Protein AF-A0A518DV84-F1 (afdb_monomer)

Mean predicted aligned error: 11.25 Å

Solvent-accessible surface area (backbone atoms only — not comparable to full-atom values): 5082 Å² total; per-residue (Å²): 112,71,70,59,56,53,50,52,53,59,59,62,61,68,72,75,62,82,80,70,47,76,74,73,91,57,48,49,56,79,70,78,57,77,84,53,72,82,47,56,79,93,72,46,58,40,46,58,90,40,60,69,67,51,26,54,47,29,35,72,34,67,73,42,58,70,83,51,75,65,55,53,51,53,37,55,63,45,74,83,107

Foldseek 3Di:
DVVVVVVVVVVVVVPPDDPQADQDPADADCDDDPVQPPDDLSNHHRHQPPLPSQQVSCCVRPVGSDDDPVSVVSNVVNVVD

Structure (mmCIF, N/CA/C/O backbone):
data_AF-A0A518DV84-F1
#
_entry.id   AF-A0A518DV84-F1
#
loop_
_atom_site.group_PDB
_atom_site.id
_atom_site.type_symbol
_atom_site.label_atom_id
_atom_site.label_alt_id
_atom_site.label_comp_id
_atom_site.label_asym_id
_atom_site.label_entity_id
_atom_site.label_seq_id
_atom_site.pdbx_PDB_ins_code
_atom_site.Cartn_x
_atom_site.Cartn_y
_atom_site.Cartn_z
_atom_site.occupancy
_atom_site.B_iso_or_equiv
_atom_site.auth_seq_id
_atom_site.auth_comp_id
_atom_site.auth_asym_id
_atom_site.auth_atom_id
_atom_site.pdbx_PDB_model_num
ATOM 1 N N . MET A 1 1 ? -24.716 -19.323 42.827 1.00 57.44 1 MET A N 1
ATOM 2 C CA . MET A 1 1 ? -24.103 -20.002 41.659 1.00 57.44 1 MET A CA 1
ATOM 3 C C . MET A 1 1 ? -24.249 -19.222 40.349 1.00 57.44 1 MET A C 1
ATOM 5 O O . MET A 1 1 ? -23.229 -19.001 39.715 1.00 57.44 1 MET A O 1
ATOM 9 N N . MET A 1 2 ? -25.430 -18.706 39.969 1.00 56.50 2 MET A N 1
ATOM 10 C CA . MET A 1 2 ? -25.614 -17.931 38.713 1.00 56.50 2 MET A CA 1
ATOM 11 C C . MET A 1 2 ? -24.693 -16.705 38.555 1.00 56.50 2 MET A C 1
ATOM 13 O O . MET A 1 2 ? -24.230 -16.423 37.455 1.00 56.50 2 MET A O 1
ATOM 17 N N . LYS A 1 3 ? -24.366 -16.008 39.653 1.00 57.06 3 LYS A N 1
ATOM 18 C CA . LYS A 1 3 ? -23.471 -14.836 39.630 1.00 57.06 3 LYS A CA 1
ATOM 19 C C . LYS A 1 3 ? -22.019 -15.178 39.250 1.00 57.06 3 LYS A C 1
ATOM 21 O O . LYS A 1 3 ? -21.356 -14.359 38.628 1.00 57.06 3 LYS A O 1
ATOM 26 N N . LEU A 1 4 ? -21.546 -16.387 39.577 1.00 57.75 4 LEU A N 1
ATOM 27 C CA . LEU A 1 4 ? -20.191 -16.840 39.231 1.00 57.75 4 LEU A CA 1
ATOM 28 C C . LEU A 1 4 ? -20.079 -17.189 37.739 1.00 57.75 4 LEU A C 1
ATOM 30 O O . LEU A 1 4 ? -19.081 -16.873 37.103 1.00 57.75 4 LEU A O 1
ATOM 34 N N . ILE A 1 5 ? -21.131 -17.795 37.181 1.00 64.50 5 ILE A N 1
ATOM 35 C CA . ILE A 1 5 ? -21.209 -18.162 35.760 1.00 64.50 5 ILE A CA 1
ATOM 36 C C . ILE A 1 5 ? -21.269 -16.898 34.892 1.00 64.50 5 ILE A C 1
ATOM 38 O O . ILE A 1 5 ? -20.560 -16.798 33.895 1.00 64.50 5 ILE A O 1
ATOM 42 N N . ALA A 1 6 ? -22.055 -15.901 35.313 1.00 61.81 6 ALA A N 1
ATOM 43 C CA . ALA A 1 6 ? -22.134 -14.612 34.632 1.00 61.81 6 ALA A CA 1
ATOM 44 C C . ALA A 1 6 ? -20.788 -13.861 34.638 1.00 61.81 6 ALA A C 1
ATOM 46 O O . ALA A 1 6 ? -20.406 -13.287 33.622 1.00 61.81 6 ALA A O 1
ATOM 47 N N . ALA A 1 7 ? -20.041 -13.908 35.748 1.00 61.03 7 ALA A N 1
ATOM 48 C CA . ALA A 1 7 ? -18.712 -13.303 35.836 1.00 61.03 7 ALA A CA 1
ATOM 49 C C . ALA A 1 7 ? -17.682 -14.010 34.934 1.00 61.03 7 ALA A C 1
ATOM 51 O O . ALA A 1 7 ? -16.898 -13.341 34.265 1.00 61.03 7 ALA A O 1
ATOM 52 N N . LEU A 1 8 ? -17.717 -15.347 34.851 1.00 60.56 8 LEU A N 1
ATOM 53 C CA . LEU A 1 8 ? -16.832 -16.110 33.962 1.00 60.56 8 LEU A CA 1
ATOM 54 C C . LEU A 1 8 ? -17.114 -15.829 32.476 1.00 60.56 8 LEU A C 1
ATOM 56 O O . LEU A 1 8 ? -16.181 -15.703 31.685 1.00 60.56 8 LEU A O 1
ATOM 60 N N . ALA A 1 9 ? -18.390 -15.685 32.103 1.00 60.84 9 ALA A N 1
ATOM 61 C CA . ALA A 1 9 ? -18.795 -15.354 30.737 1.00 60.84 9 ALA A CA 1
ATOM 62 C C . ALA A 1 9 ? -18.375 -13.928 30.329 1.00 60.84 9 ALA A C 1
ATOM 64 O O . ALA A 1 9 ? -17.956 -13.710 29.192 1.00 60.84 9 ALA A O 1
ATOM 65 N N . LEU A 1 10 ? -18.427 -12.971 31.262 1.00 58.81 10 LEU A N 1
ATOM 66 C CA . LEU A 1 10 ? -18.025 -11.584 31.015 1.00 58.81 10 LEU A CA 1
ATOM 67 C C . LEU A 1 10 ? -16.500 -11.434 30.853 1.00 58.81 10 LEU A C 1
ATOM 69 O O . LEU A 1 10 ? -16.046 -10.629 30.045 1.00 58.81 10 LEU A O 1
ATOM 73 N N . VAL A 1 11 ? -15.708 -12.232 31.581 1.00 59.47 11 VAL A N 1
ATOM 74 C CA . VAL A 1 11 ? -14.236 -12.233 31.474 1.00 59.47 11 VAL A CA 1
ATOM 75 C C . VAL A 1 11 ? -13.759 -13.003 30.236 1.00 59.47 11 VAL A C 1
ATOM 77 O O . VAL A 1 11 ? -12.838 -12.552 29.561 1.00 59.47 11 VAL A O 1
ATOM 80 N N . GLY A 1 12 ? -14.411 -14.117 29.877 1.00 58.09 12 GLY A N 1
ATOM 81 C CA . GLY A 1 12 ? -14.060 -14.898 28.683 1.00 58.09 12 GLY A CA 1
ATOM 82 C C . GLY A 1 12 ? -14.318 -14.166 27.359 1.00 58.09 12 GLY A C 1
ATOM 83 O O . GLY A 1 12 ? -13.577 -14.354 26.396 1.00 58.09 12 GLY A O 1
ATOM 84 N N . GLY A 1 13 ? -15.327 -13.287 27.314 1.00 56.84 13 GLY A N 1
ATOM 85 C CA . GLY A 1 13 ? -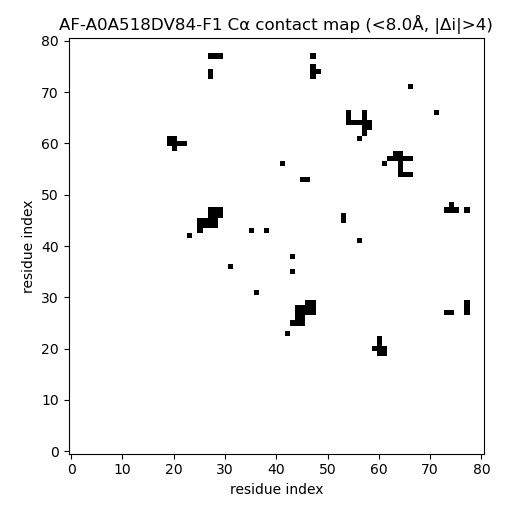15.661 -12.503 26.120 1.00 56.84 13 GLY A CA 1
ATOM 86 C C . GLY A 1 13 ? -14.663 -11.388 25.782 1.00 56.84 13 GLY A C 1
ATOM 87 O O . GLY A 1 13 ? -14.581 -10.975 24.627 1.00 56.84 13 GLY A O 1
ATOM 88 N N . LEU A 1 14 ? -13.869 -10.920 26.752 1.00 56.16 14 LEU A N 1
ATOM 89 C CA . LEU A 1 14 ? -12.950 -9.788 26.566 1.00 56.16 14 LEU A CA 1
ATOM 90 C C . LEU A 1 14 ? -11.644 -10.152 25.837 1.00 56.16 14 LEU A C 1
ATOM 92 O O . LEU A 1 14 ? -10.935 -9.261 25.376 1.00 56.16 14 LEU A O 1
ATOM 96 N N . CYS A 1 15 ? -11.319 -11.442 25.704 1.00 54.28 15 CYS A N 1
ATOM 97 C CA . CYS A 1 15 ? -10.074 -11.893 25.071 1.00 54.28 15 CYS A CA 1
ATOM 98 C C . CYS A 1 15 ? -10.175 -12.096 23.549 1.00 54.28 15 CYS A C 1
ATOM 100 O O . CYS A 1 15 ? -9.158 -12.367 22.911 1.00 54.28 15 CYS A O 1
ATOM 102 N N . CYS A 1 16 ? -11.353 -11.926 22.937 1.00 50.38 16 CYS A N 1
ATOM 103 C CA . CYS A 1 16 ? -11.507 -11.930 21.476 1.00 50.38 16 CYS A CA 1
ATOM 104 C C . CYS A 1 16 ? -11.108 -10.574 20.871 1.00 50.38 16 CYS A C 1
ATOM 106 O O . CYS A 1 16 ? -11.899 -9.895 20.219 1.00 50.38 16 CYS A O 1
ATOM 108 N N . GLY A 1 17 ? -9.862 -10.162 21.102 1.00 56.25 17 GLY A N 1
ATOM 109 C CA . GLY A 1 17 ? -9.250 -9.086 20.334 1.00 56.25 17 GLY A CA 1
ATOM 110 C C . GLY A 1 17 ? -9.018 -9.553 18.899 1.00 56.25 17 GLY A C 1
ATOM 111 O O . GLY A 1 17 ? -8.530 -10.659 18.668 1.00 56.25 17 GLY A O 1
ATOM 112 N N . SER A 1 18 ? -9.356 -8.714 17.921 1.00 58.09 18 SER A N 1
ATOM 113 C CA . SER A 1 18 ? -8.976 -8.926 16.526 1.00 58.09 18 SER A CA 1
ATOM 114 C C . SER A 1 18 ? -7.455 -9.059 16.440 1.00 58.09 18 SER A C 1
ATOM 116 O O . SER A 1 18 ? -6.736 -8.081 16.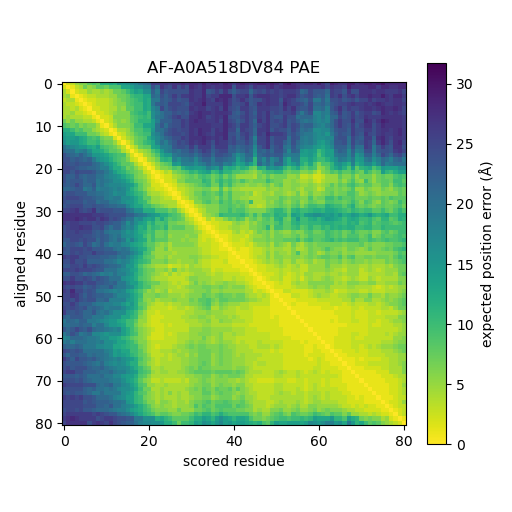656 1.00 58.09 18 SER A O 1
ATOM 118 N N . VAL A 1 19 ? -6.962 -10.262 16.143 1.00 58.72 19 VAL A N 1
ATOM 119 C CA . VAL A 1 19 ? -5.539 -10.494 15.889 1.00 58.72 19 VAL A CA 1
ATOM 120 C C . VAL A 1 19 ? -5.205 -9.755 14.595 1.00 58.72 19 VAL A C 1
ATOM 122 O O . VAL A 1 19 ? -5.505 -10.231 13.503 1.00 58.72 19 VAL A O 1
ATOM 125 N N . ALA A 1 20 ? -4.659 -8.543 14.706 1.00 59.44 20 ALA A N 1
ATOM 126 C CA . ALA A 1 20 ? -4.133 -7.825 13.558 1.00 59.44 20 ALA A CA 1
ATOM 127 C C . ALA A 1 20 ? -2.916 -8.610 13.069 1.00 59.44 20 ALA A C 1
ATOM 129 O O . ALA A 1 20 ? -1.838 -8.540 13.660 1.00 59.44 20 ALA A O 1
ATOM 130 N N . HIS A 1 21 ? -3.106 -9.425 12.036 1.00 68.69 21 HIS A N 1
ATOM 131 C CA . HIS A 1 21 ? -2.005 -10.158 11.442 1.00 68.69 21 HIS A CA 1
ATOM 132 C C . HIS A 1 21 ? -1.079 -9.116 10.806 1.00 68.69 21 HIS A C 1
ATOM 134 O O . HIS A 1 21 ? -1.485 -8.388 9.899 1.00 68.69 21 HIS A O 1
ATOM 140 N N . ALA A 1 22 ? 0.142 -8.985 11.326 1.00 75.38 22 ALA A N 1
AT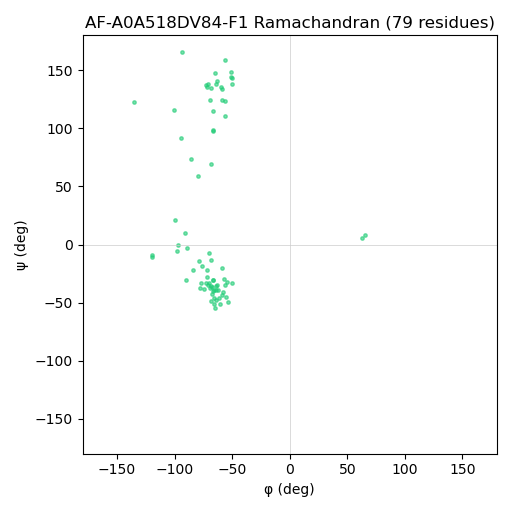OM 141 C CA . ALA A 1 22 ? 1.124 -8.086 10.741 1.00 75.38 22 ALA A CA 1
ATOM 142 C C . ALA A 1 22 ? 1.356 -8.503 9.286 1.00 75.38 22 ALA A C 1
ATOM 144 O O . ALA A 1 22 ? 1.486 -9.692 8.983 1.00 75.38 22 ALA A O 1
ATOM 145 N N . GLU A 1 23 ? 1.366 -7.531 8.376 1.00 78.94 23 GLU A N 1
ATOM 146 C CA . GLU A 1 23 ? 1.702 -7.829 6.991 1.00 78.94 23 GLU A CA 1
ATOM 147 C C . GLU A 1 23 ? 3.119 -8.408 6.932 1.00 78.94 23 GLU A C 1
ATOM 149 O O . GLU A 1 23 ? 4.026 -7.846 7.553 1.00 78.94 23 GLU A O 1
ATOM 154 N N . PRO A 1 24 ? 3.343 -9.484 6.156 1.00 73.75 24 PRO A N 1
ATOM 155 C CA . PRO A 1 24 ? 4.685 -9.862 5.749 1.00 73.75 24 PRO A CA 1
ATOM 156 C C . PRO A 1 24 ? 5.381 -8.637 5.153 1.00 73.75 24 PRO A C 1
ATOM 158 O O . PRO A 1 24 ? 4.723 -7.791 4.543 1.00 73.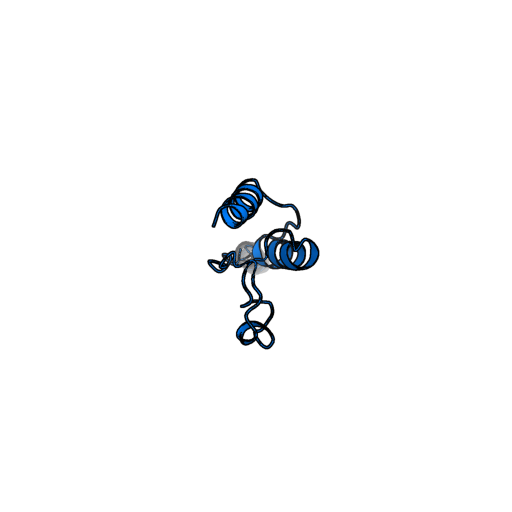75 24 PRO A O 1
ATOM 161 N N . ASN A 1 25 ? 6.700 -8.519 5.292 1.00 75.31 25 ASN A N 1
ATOM 162 C CA . ASN A 1 25 ? 7.476 -7.456 4.649 1.00 75.31 25 ASN A CA 1
ATOM 163 C C . ASN A 1 25 ? 7.495 -7.652 3.124 1.00 75.31 25 ASN A C 1
ATOM 165 O O . ASN A 1 25 ? 8.506 -8.017 2.538 1.00 75.31 25 ASN A O 1
ATOM 169 N N . TRP A 1 26 ? 6.346 -7.449 2.479 1.00 75.62 26 TRP A N 1
ATOM 170 C CA . TRP A 1 26 ? 6.135 -7.734 1.075 1.00 75.62 26 TRP A CA 1
ATOM 171 C C . TRP A 1 26 ? 7.118 -6.942 0.229 1.00 75.62 26 TRP A C 1
ATOM 173 O O . TRP A 1 26 ? 7.119 -5.706 0.295 1.00 75.62 26 TRP A O 1
ATOM 183 N N . GLU A 1 27 ? 7.875 -7.638 -0.608 1.00 76.00 27 GLU A N 1
ATOM 184 C CA . GLU A 1 27 ? 8.712 -6.993 -1.611 1.00 76.00 27 GLU A CA 1
ATOM 185 C C . GLU A 1 27 ? 7.829 -6.264 -2.631 1.00 76.00 27 GLU A C 1
ATOM 187 O O . GLU A 1 27 ? 6.709 -6.694 -2.903 1.00 76.00 27 GLU A O 1
ATOM 192 N N . THR A 1 28 ? 8.298 -5.147 -3.183 1.00 75.25 28 THR A N 1
ATOM 193 C CA . THR A 1 28 ? 7.509 -4.303 -4.108 1.00 75.25 28 THR A CA 1
ATOM 194 C C . THR A 1 28 ? 7.837 -4.537 -5.570 1.00 75.25 28 THR A C 1
ATOM 196 O O . THR A 1 28 ? 7.627 -3.653 -6.400 1.00 75.25 28 THR A O 1
ATOM 199 N N . SER A 1 29 ? 8.407 -5.699 -5.882 1.00 73.44 29 SER A N 1
ATOM 200 C CA . SER A 1 29 ? 8.861 -6.010 -7.231 1.00 73.44 29 SER A CA 1
ATOM 201 C C . SER A 1 29 ? 7.715 -5.875 -8.236 1.00 73.44 29 SER A C 1
ATOM 203 O O . SER A 1 29 ? 6.655 -6.494 -8.098 1.00 73.44 29 SER A O 1
ATOM 205 N N . ILE A 1 30 ? 7.937 -5.039 -9.253 1.00 71.56 30 ILE A N 1
ATOM 206 C CA . ILE A 1 30 ? 7.006 -4.850 -10.371 1.00 71.56 30 ILE A CA 1
ATOM 207 C C . ILE A 1 30 ? 7.042 -6.078 -11.288 1.00 71.56 30 ILE A C 1
ATOM 209 O O . ILE A 1 30 ? 6.017 -6.474 -11.848 1.00 71.56 30 ILE A O 1
ATOM 213 N N . ARG A 1 31 ? 8.210 -6.722 -11.412 1.00 69.00 31 ARG A N 1
ATOM 214 C CA . ARG A 1 31 ? 8.369 -7.933 -12.212 1.00 69.00 31 ARG A CA 1
ATOM 215 C C . ARG A 1 31 ? 7.710 -9.098 -11.480 1.00 69.00 31 ARG A C 1
ATOM 217 O O . ARG A 1 31 ? 7.882 -9.267 -10.275 1.00 69.00 31 ARG A O 1
ATOM 224 N N . ILE A 1 32 ? 6.981 -9.925 -12.221 1.00 65.94 32 ILE A N 1
ATOM 225 C CA . ILE A 1 32 ? 6.622 -11.270 -11.773 1.00 65.94 32 ILE A CA 1
ATOM 226 C C . ILE A 1 32 ? 7.681 -12.206 -12.355 1.00 65.94 32 ILE A C 1
ATOM 228 O O . ILE A 1 32 ? 7.533 -12.609 -13.506 1.00 65.94 32 ILE A O 1
ATOM 232 N N . PRO A 1 33 ? 8.779 -12.509 -11.644 1.00 69.50 33 PRO A N 1
ATOM 233 C CA . PRO A 1 33 ? 9.554 -13.692 -11.962 1.00 69.50 33 PRO A CA 1
ATOM 234 C C . PRO A 1 33 ? 8.632 -14.910 -12.063 1.00 69.50 33 PRO A C 1
ATOM 236 O O . PRO A 1 33 ? 7.672 -15.030 -11.293 1.00 69.50 33 PRO A O 1
ATOM 239 N N . GLU A 1 34 ? 8.933 -15.810 -12.999 1.00 79.00 34 GLU A N 1
ATOM 240 C CA . GLU A 1 34 ? 8.224 -17.087 -13.172 1.00 79.00 34 GLU A CA 1
ATOM 241 C C . GLU A 1 34 ? 8.111 -17.837 -11.825 1.00 79.00 34 GLU A C 1
AT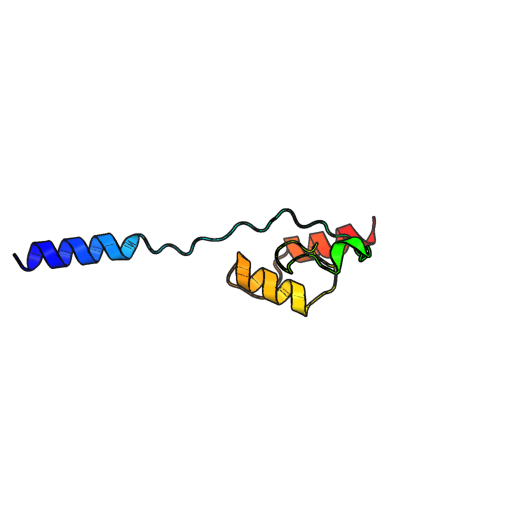OM 243 O O 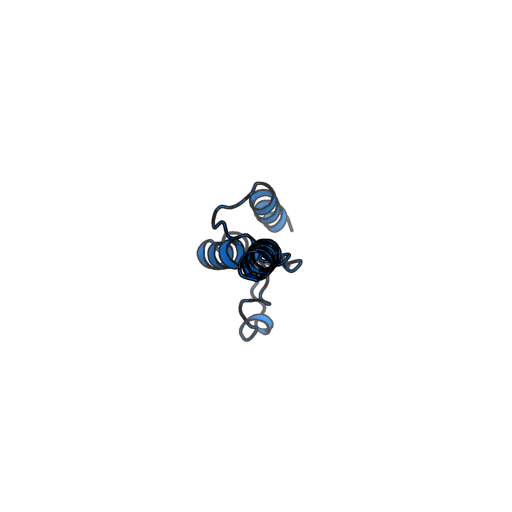. GLU A 1 34 ? 7.081 -18.433 -11.524 1.00 79.00 34 GLU A O 1
ATOM 248 N N . GLU A 1 35 ? 9.117 -17.682 -10.953 1.00 79.44 35 GLU A N 1
ATOM 249 C CA . GLU A 1 35 ? 9.213 -18.304 -9.626 1.00 79.44 35 GLU A CA 1
ATOM 250 C C . GLU A 1 35 ? 8.058 -17.958 -8.659 1.00 79.44 35 GLU A C 1
ATOM 252 O O . GLU A 1 35 ? 7.805 -18.696 -7.709 1.00 79.44 35 GLU A O 1
ATOM 257 N N . TYR A 1 36 ? 7.313 -16.866 -8.887 1.00 76.06 36 TYR A N 1
ATOM 258 C CA . TYR A 1 36 ? 6.186 -16.460 -8.030 1.00 76.06 36 TYR A CA 1
ATOM 259 C C . TYR A 1 36 ? 4.819 -16.901 -8.559 1.00 76.06 36 TYR A C 1
ATOM 261 O O . TYR A 1 36 ? 3.793 -16.585 -7.942 1.00 76.06 36 TYR A O 1
ATOM 269 N N . ARG A 1 37 ? 4.770 -17.587 -9.708 1.00 76.56 37 ARG A N 1
ATOM 270 C CA . ARG A 1 37 ? 3.514 -18.011 -10.341 1.00 76.56 37 ARG A CA 1
ATOM 271 C C . ARG A 1 37 ? 2.748 -19.012 -9.479 1.00 76.56 37 ARG A C 1
ATOM 273 O O . ARG A 1 37 ? 1.533 -18.859 -9.329 1.00 76.56 37 ARG A O 1
ATOM 280 N N . ASP A 1 38 ? 3.476 -19.923 -8.840 1.00 85.69 38 ASP A N 1
ATOM 281 C CA . ASP A 1 38 ? 2.917 -21.029 -8.054 1.00 85.69 38 ASP A CA 1
ATOM 282 C C . ASP A 1 38 ? 2.876 -20.745 -6.547 1.00 85.69 38 ASP A C 1
ATOM 284 O O . ASP A 1 38 ? 2.284 -21.502 -5.780 1.00 85.69 38 ASP A O 1
ATOM 288 N N . MET A 1 39 ? 3.434 -19.615 -6.098 1.00 82.12 39 MET A N 1
ATOM 289 C CA . MET A 1 39 ? 3.362 -19.239 -4.688 1.00 82.12 39 MET A CA 1
ATOM 290 C C . MET A 1 39 ? 1.908 -19.009 -4.249 1.00 82.12 39 MET A C 1
ATOM 292 O O . MET A 1 39 ? 1.137 -18.367 -4.981 1.00 82.12 39 MET A O 1
ATOM 296 N N . PRO A 1 40 ? 1.522 -19.433 -3.031 1.00 82.06 40 PRO A N 1
ATOM 297 C CA . PRO A 1 40 ? 0.273 -19.012 -2.408 1.00 82.06 40 PRO A CA 1
ATOM 298 C C . PRO A 1 40 ? 0.137 -17.485 -2.420 1.00 82.06 40 PRO A C 1
ATOM 300 O O . PRO A 1 40 ? 1.117 -16.757 -2.254 1.00 82.06 40 PRO A O 1
ATOM 303 N N . TRP A 1 41 ? -1.078 -16.963 -2.605 1.00 72.12 41 TRP A N 1
ATOM 304 C CA . TRP A 1 41 ? -1.310 -15.513 -2.716 1.00 72.12 41 TRP A CA 1
ATOM 305 C C . TRP A 1 41 ? -0.811 -14.722 -1.491 1.00 72.12 41 TRP A C 1
ATOM 307 O O . TRP A 1 41 ? -0.383 -13.573 -1.632 1.00 72.12 41 TRP A O 1
ATOM 317 N N . THR A 1 42 ? -0.817 -15.368 -0.321 1.00 74.31 42 THR A N 1
ATOM 318 C CA . THR A 1 42 ? -0.307 -14.881 0.970 1.00 74.31 42 THR A CA 1
ATOM 319 C C . THR A 1 42 ? 1.219 -14.781 1.044 1.00 74.31 42 THR A C 1
ATOM 321 O O . THR A 1 42 ? 1.739 -14.249 2.017 1.00 74.31 42 THR A O 1
ATOM 324 N N . GLN A 1 43 ? 1.943 -15.263 0.034 1.00 77.62 43 GLN A N 1
ATOM 325 C CA . GLN A 1 43 ? 3.409 -15.227 -0.040 1.00 77.62 43 GLN A CA 1
ATOM 326 C C . GLN A 1 43 ? 3.923 -14.433 -1.253 1.00 77.62 43 GLN A C 1
ATOM 328 O O . GLN A 1 43 ? 5.097 -14.089 -1.325 1.00 77.62 43 GLN A O 1
ATOM 333 N N . ARG A 1 44 ? 3.039 -14.062 -2.190 1.00 79.06 44 ARG A N 1
ATOM 334 C CA . ARG A 1 44 ? 3.392 -13.265 -3.380 1.00 79.06 44 ARG A CA 1
ATOM 335 C C . ARG A 1 44 ? 3.715 -11.805 -3.038 1.00 79.06 44 ARG A C 1
ATOM 337 O O . ARG A 1 44 ? 2.901 -11.187 -2.363 1.00 79.06 44 ARG A O 1
ATOM 344 N N . PRO A 1 45 ? 4.744 -11.173 -3.626 1.00 79.88 45 PRO A N 1
ATOM 345 C CA . PRO A 1 45 ? 5.099 -9.776 -3.354 1.00 79.88 45 PRO A CA 1
ATOM 346 C C . PRO A 1 45 ? 3.961 -8.764 -3.596 1.00 79.88 45 PRO A C 1
ATOM 348 O O . PRO A 1 45 ? 2.992 -9.015 -4.333 1.00 79.88 45 PRO A O 1
ATOM 351 N N . TYR A 1 46 ? 4.087 -7.592 -2.969 1.00 81.75 46 TYR A N 1
ATOM 352 C CA . TYR A 1 46 ? 3.207 -6.449 -3.195 1.00 81.75 46 TYR A CA 1
ATOM 353 C C . TYR A 1 46 ? 3.469 -5.915 -4.595 1.00 81.75 46 TYR A C 1
ATOM 355 O O . TYR A 1 46 ? 4.591 -5.554 -4.930 1.00 81.75 46 TYR A O 1
ATOM 363 N N . ARG A 1 47 ? 2.423 -5.834 -5.413 1.00 80.88 47 ARG A N 1
ATOM 364 C CA . ARG A 1 47 ? 2.552 -5.287 -6.759 1.00 80.88 47 ARG A CA 1
ATOM 36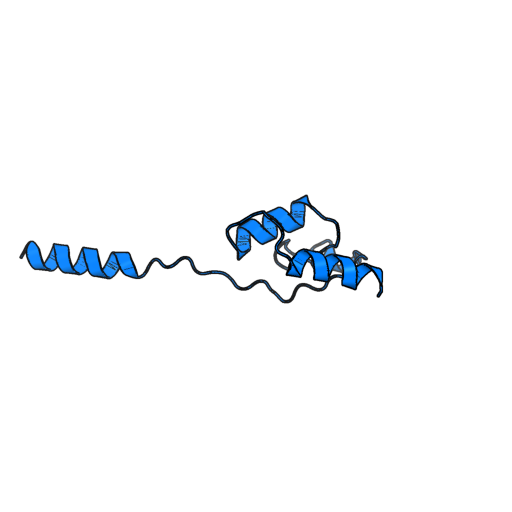5 C C . ARG A 1 47 ? 2.059 -3.846 -6.760 1.00 80.88 47 ARG A C 1
ATOM 367 O O . ARG A 1 47 ? 0.870 -3.627 -6.502 1.00 80.88 47 ARG A O 1
ATOM 374 N N . PRO A 1 48 ? 2.931 -2.867 -7.032 1.00 79.75 48 PRO A N 1
ATOM 375 C CA . PRO A 1 48 ? 2.514 -1.492 -7.279 1.00 79.75 48 PRO A CA 1
ATOM 376 C C . PRO A 1 48 ? 1.387 -1.478 -8.319 1.00 79.75 48 PRO A C 1
ATOM 378 O O . PRO A 1 48 ? 1.410 -2.261 -9.265 1.00 79.75 48 PRO A O 1
ATOM 381 N N . PHE A 1 49 ? 0.358 -0.656 -8.103 1.00 82.81 49 PHE A N 1
ATOM 382 C CA . PHE A 1 49 ? -0.817 -0.540 -8.990 1.00 82.81 49 PHE A CA 1
ATOM 383 C C . PHE A 1 49 ? -1.693 -1.795 -9.159 1.00 82.81 49 PHE A C 1
ATOM 385 O O . PHE A 1 49 ? -2.666 -1.778 -9.907 1.00 82.81 49 PHE A O 1
ATOM 392 N N . HIS A 1 50 ? -1.435 -2.878 -8.425 1.00 85.88 50 HIS A N 1
ATOM 393 C CA . HIS A 1 50 ? -2.282 -4.070 -8.460 1.00 85.88 50 HIS A CA 1
ATOM 394 C C . HIS A 1 50 ? -3.462 -3.933 -7.485 1.00 85.88 50 HIS A C 1
ATOM 396 O O . HIS A 1 50 ? -3.483 -4.530 -6.406 1.00 85.88 50 HIS A O 1
ATOM 402 N N . PHE A 1 51 ? -4.441 -3.103 -7.855 1.00 80.19 51 PHE A N 1
ATOM 403 C CA . PHE A 1 51 ? -5.534 -2.672 -6.977 1.00 80.19 51 PHE A CA 1
ATOM 404 C C . PHE A 1 51 ? -6.293 -3.837 -6.327 1.00 80.19 51 PHE A C 1
ATOM 406 O O . PHE A 1 51 ? -6.413 -3.855 -5.107 1.00 80.19 51 PHE A O 1
ATOM 413 N N . MET A 1 52 ? -6.721 -4.843 -7.100 1.00 82.06 52 MET A N 1
ATOM 414 C CA . MET A 1 52 ? -7.535 -5.957 -6.585 1.00 82.06 52 MET A CA 1
ATOM 415 C C . MET A 1 52 ? -6.794 -6.821 -5.558 1.00 82.06 52 MET A C 1
ATOM 417 O O . MET A 1 52 ? -7.250 -6.969 -4.426 1.00 82.06 52 MET A O 1
ATOM 421 N N . GLY A 1 53 ? -5.613 -7.339 -5.900 1.00 84.94 53 GLY A N 1
ATOM 422 C CA . GLY A 1 53 ? -4.828 -8.150 -4.962 1.00 84.94 53 GLY A CA 1
ATOM 423 C C . GLY A 1 53 ? -4.367 -7.366 -3.729 1.00 84.94 53 GLY A C 1
ATOM 424 O O . GLY A 1 53 ? -4.365 -7.901 -2.623 1.00 84.94 53 GLY A O 1
ATOM 425 N N . ASN A 1 54 ? -4.036 -6.080 -3.879 1.00 86.56 54 ASN A N 1
ATOM 426 C CA . ASN A 1 54 ? -3.670 -5.245 -2.734 1.00 86.56 54 ASN A CA 1
ATOM 427 C C . ASN A 1 54 ? -4.875 -4.946 -1.833 1.00 86.56 54 ASN A C 1
ATOM 429 O O . ASN A 1 54 ? -4.707 -4.872 -0.621 1.00 86.56 54 ASN A O 1
ATOM 433 N N . THR A 1 55 ? -6.082 -4.830 -2.390 1.00 89.56 55 THR A N 1
ATOM 434 C CA . THR A 1 55 ? -7.325 -4.714 -1.616 1.00 89.56 55 THR A CA 1
ATOM 435 C C . THR A 1 55 ? -7.599 -5.972 -0.800 1.00 89.56 55 THR A C 1
ATOM 437 O O . THR A 1 55 ? -7.836 -5.863 0.400 1.00 89.56 55 THR A O 1
ATOM 440 N N . VAL A 1 56 ? -7.500 -7.162 -1.403 1.00 87.12 56 VAL A N 1
ATOM 441 C CA . VAL A 1 56 ? -7.680 -8.437 -0.681 1.00 87.12 56 VAL A CA 1
ATOM 442 C C . VAL A 1 56 ? -6.672 -8.566 0.461 1.00 87.12 56 VAL A C 1
ATOM 444 O O . VAL A 1 56 ? -7.050 -8.908 1.578 1.00 87.12 56 VAL A O 1
ATOM 447 N N . ARG A 1 57 ? -5.401 -8.217 0.222 1.00 86.81 57 ARG A N 1
ATOM 448 C CA . ARG A 1 57 ? -4.366 -8.197 1.269 1.00 86.81 57 ARG A CA 1
ATOM 449 C C . ARG A 1 57 ? -4.715 -7.221 2.385 1.00 86.81 57 ARG A C 1
ATOM 451 O O . ARG A 1 57 ? -4.727 -7.606 3.547 1.00 86.81 57 ARG A O 1
ATOM 458 N N . ARG A 1 58 ? -5.051 -5.976 2.049 1.00 88.25 58 ARG A N 1
ATOM 459 C CA . ARG A 1 58 ? -5.429 -4.968 3.045 1.00 88.25 58 ARG A CA 1
ATOM 460 C C . ARG A 1 58 ? -6.629 -5.415 3.885 1.00 88.25 58 ARG A C 1
ATOM 462 O O . ARG A 1 58 ? -6.595 -5.268 5.103 1.00 88.25 58 ARG A O 1
ATOM 469 N N . MET A 1 59 ? -7.632 -6.036 3.266 1.00 89.19 59 MET A N 1
ATOM 470 C CA . MET A 1 59 ? -8.747 -6.649 3.992 1.00 89.19 59 MET A CA 1
ATOM 471 C C . MET A 1 59 ? -8.291 -7.775 4.916 1.00 89.19 5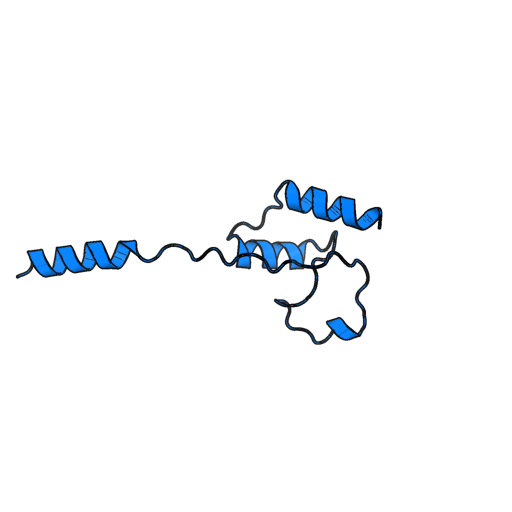9 MET A C 1
ATOM 473 O O . MET A 1 59 ? -8.690 -7.800 6.073 1.00 89.19 59 MET A O 1
ATOM 477 N N . HIS A 1 60 ? -7.431 -8.669 4.435 1.00 87.00 60 HIS A N 1
ATOM 478 C CA . HIS A 1 60 ? -6.962 -9.814 5.209 1.00 87.00 60 HIS A CA 1
ATOM 479 C C . HIS A 1 60 ? -6.114 -9.420 6.428 1.00 87.00 60 HIS A C 1
ATOM 481 O O . HIS A 1 60 ? -6.339 -9.938 7.515 1.00 87.00 60 HIS A O 1
ATOM 487 N N . TYR A 1 61 ? -5.160 -8.497 6.265 1.00 86.25 61 TYR A N 1
ATOM 488 C CA . TYR A 1 61 ? -4.220 -8.125 7.333 1.00 86.25 61 TYR A CA 1
ATOM 489 C C . TYR A 1 61 ? -4.716 -6.969 8.210 1.00 86.25 61 TYR A C 1
ATOM 491 O O . TYR A 1 61 ? -4.364 -6.882 9.383 1.00 86.25 61 TYR A O 1
ATOM 499 N N . ARG A 1 62 ? -5.516 -6.049 7.654 1.00 86.69 62 ARG A N 1
ATOM 500 C CA . ARG A 1 62 ? -5.899 -4.796 8.329 1.00 86.69 62 ARG A CA 1
ATOM 501 C C . ARG A 1 62 ? -7.405 -4.632 8.534 1.00 86.69 62 ARG A C 1
ATOM 503 O O . ARG A 1 62 ? -7.799 -3.659 9.171 1.00 86.69 62 ARG A O 1
ATOM 510 N N . GLY A 1 63 ? -8.242 -5.493 7.948 1.00 89.25 63 GLY A N 1
ATOM 511 C CA . GLY A 1 63 ? -9.707 -5.371 7.990 1.00 89.25 63 GLY A CA 1
ATOM 512 C C . GLY A 1 63 ? -10.276 -4.142 7.266 1.00 89.25 63 GLY A C 1
ATOM 513 O O . GLY A 1 63 ? -11.463 -3.859 7.383 1.00 89.25 63 GLY A O 1
ATOM 514 N N . ASN A 1 64 ? -9.447 -3.392 6.534 1.00 89.81 64 ASN A N 1
ATOM 515 C CA . ASN A 1 64 ? -9.838 -2.162 5.848 1.00 89.81 64 ASN A CA 1
ATOM 516 C C . ASN A 1 64 ? -9.260 -2.179 4.427 1.00 89.81 64 ASN A C 1
ATOM 518 O O . ASN A 1 64 ? -8.038 -2.266 4.303 1.00 89.81 64 ASN A O 1
ATOM 522 N N . PRO A 1 65 ? -10.080 -2.069 3.364 1.00 90.56 65 PRO A N 1
ATOM 523 C CA . PRO A 1 65 ? -9.600 -2.210 1.991 1.00 90.56 65 PRO A CA 1
ATOM 524 C C . PRO A 1 65 ? -8.845 -0.968 1.497 1.00 90.56 65 PRO A C 1
ATOM 526 O O . PRO A 1 65 ? -8.109 -1.045 0.506 1.00 90.56 65 PRO A O 1
ATOM 529 N N . LEU A 1 66 ? -9.025 0.174 2.168 1.00 91.88 66 LEU A N 1
ATOM 530 C CA . LEU A 1 66 ? -8.506 1.459 1.725 1.00 91.88 66 LEU A CA 1
ATOM 531 C C . LEU A 1 66 ? -6.981 1.542 1.890 1.00 91.88 66 LEU A C 1
ATOM 533 O O . LEU A 1 66 ? -6.442 1.163 2.937 1.00 91.88 66 LEU A O 1
ATOM 537 N N . PRO A 1 67 ? -6.263 2.061 0.876 1.00 88.38 67 PRO A N 1
ATOM 538 C CA . PRO A 1 67 ? -4.841 2.326 1.003 1.00 88.38 67 PRO A CA 1
ATOM 539 C C . PRO A 1 67 ? -4.586 3.394 2.070 1.00 88.38 67 PRO A C 1
ATOM 541 O O . PRO A 1 67 ? -5.276 4.409 2.142 1.00 88.38 67 PRO A O 1
ATOM 544 N N . LYS A 1 68 ? -3.553 3.177 2.882 1.00 89.25 68 LYS A N 1
ATOM 545 C CA . LYS A 1 68 ? -3.018 4.172 3.818 1.00 89.25 68 LYS A CA 1
ATOM 546 C C . LYS A 1 68 ? -1.869 4.940 3.159 1.00 89.25 68 LYS A C 1
ATOM 548 O O . LYS A 1 68 ? -1.308 4.499 2.155 1.00 89.25 68 LYS A O 1
ATOM 553 N N . GLY A 1 69 ? -1.459 6.064 3.748 1.00 90.00 69 GLY A N 1
ATOM 554 C CA . GLY A 1 69 ? -0.379 6.900 3.202 1.00 90.00 69 GLY A CA 1
ATOM 555 C C . GLY A 1 69 ? 0.936 6.147 2.951 1.00 90.00 69 GLY A C 1
ATOM 556 O O . GLY A 1 69 ? 1.638 6.434 1.983 1.00 90.00 69 GLY A O 1
ATOM 557 N N . HIS A 1 70 ? 1.262 5.132 3.758 1.00 85.19 70 HIS A N 1
ATOM 558 C CA . HIS A 1 70 ? 2.450 4.306 3.527 1.00 85.19 70 HIS A CA 1
ATOM 559 C C . HIS A 1 70 ? 2.322 3.368 2.319 1.00 85.19 70 HIS A C 1
ATOM 561 O O . HIS A 1 70 ? 3.332 3.096 1.681 1.00 85.19 70 HIS A O 1
ATOM 567 N N . ASP A 1 71 ? 1.117 2.925 1.945 1.00 85.69 71 ASP A N 1
ATOM 568 C CA . ASP A 1 71 ? 0.906 2.129 0.725 1.00 85.69 71 ASP A CA 1
ATOM 569 C C . ASP A 1 71 ? 1.155 2.976 -0.527 1.00 85.69 71 ASP A C 1
ATOM 571 O O . ASP A 1 71 ? 1.694 2.495 -1.525 1.00 85.69 71 ASP A O 1
ATOM 575 N N . ILE A 1 72 ? 0.788 4.258 -0.451 1.00 86.88 72 ILE A N 1
ATOM 576 C CA . ILE A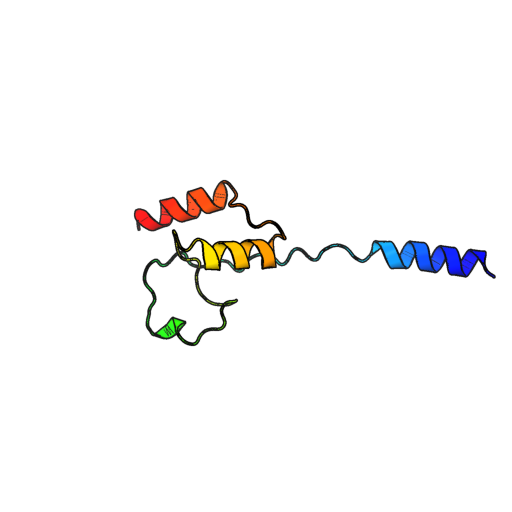 1 72 ? 1.044 5.246 -1.499 1.00 86.88 72 ILE A CA 1
ATOM 577 C C . ILE A 1 72 ? 2.555 5.465 -1.630 1.00 86.88 72 ILE A C 1
ATOM 579 O O . ILE A 1 72 ? 3.100 5.293 -2.719 1.00 86.88 72 ILE A O 1
ATOM 583 N N . LYS A 1 73 ? 3.258 5.731 -0.518 1.00 85.88 73 LYS A N 1
ATOM 584 C CA . LYS A 1 73 ? 4.730 5.852 -0.506 1.00 85.88 73 LYS A CA 1
ATOM 585 C C . LYS A 1 73 ? 5.414 4.614 -1.087 1.00 85.88 73 LYS A C 1
ATOM 587 O O . LYS A 1 73 ? 6.310 4.749 -1.911 1.00 85.88 73 LYS A O 1
ATOM 592 N N . LYS A 1 74 ? 4.960 3.420 -0.694 1.00 80.31 74 LYS A N 1
ATOM 593 C CA . LYS A 1 74 ? 5.473 2.130 -1.171 1.00 80.31 74 LYS A CA 1
ATOM 594 C C . LYS A 1 74 ? 5.248 1.928 -2.676 1.00 80.31 74 LYS A C 1
ATOM 596 O O . LYS A 1 74 ? 6.081 1.341 -3.357 1.00 80.31 74 LYS A O 1
ATOM 601 N N . THR A 1 75 ? 4.133 2.439 -3.198 1.00 80.44 75 THR A N 1
ATOM 602 C CA . THR A 1 75 ? 3.836 2.429 -4.637 1.00 80.44 75 THR A CA 1
ATOM 603 C C . THR A 1 75 ? 4.786 3.363 -5.386 1.00 80.44 75 THR A C 1
ATOM 605 O O . THR A 1 75 ? 5.418 2.934 -6.341 1.00 80.44 75 THR A O 1
ATOM 608 N N . PHE A 1 76 ? 4.985 4.600 -4.930 1.00 82.50 76 PHE A N 1
ATOM 609 C CA . PHE A 1 76 ? 5.898 5.532 -5.605 1.00 82.50 76 PHE A CA 1
ATOM 610 C C . PHE A 1 76 ? 7.380 5.138 -5.487 1.00 82.50 76 PHE A C 1
ATOM 612 O O . PHE A 1 76 ? 8.112 5.248 -6.466 1.00 82.50 76 PHE A O 1
ATOM 619 N N . SER A 1 77 ? 7.828 4.603 -4.345 1.00 80.44 77 SER A N 1
ATOM 620 C CA . SER A 1 77 ? 9.221 4.155 -4.157 1.00 80.44 77 SER A CA 1
ATOM 621 C C . SER A 1 77 ? 9.606 2.930 -4.993 1.00 80.44 77 SER A C 1
ATOM 623 O O . SER A 1 77 ? 10.782 2.583 -5.089 1.00 80.44 77 SER A O 1
ATOM 625 N N . SER A 1 78 ? 8.622 2.239 -5.566 1.00 74.25 78 SER A N 1
ATOM 626 C CA . SER A 1 78 ? 8.855 1.125 -6.486 1.00 74.25 78 SER A CA 1
ATOM 627 C C . SER A 1 78 ? 9.095 1.568 -7.930 1.00 74.25 78 SER A C 1
ATOM 629 O O . SER A 1 78 ? 9.691 0.817 -8.684 1.00 74.25 78 SER A O 1
ATOM 631 N N . ILE A 1 79 ? 8.642 2.768 -8.313 1.00 72.00 79 ILE A N 1
ATOM 632 C CA . ILE A 1 79 ? 8.771 3.293 -9.683 1.00 72.00 79 ILE A CA 1
ATOM 633 C C . ILE A 1 79 ? 10.197 3.787 -9.943 1.00 72.00 79 ILE A C 1
ATOM 635 O O . ILE A 1 79 ? 10.680 3.719 -11.065 1.00 72.00 79 ILE A O 1
ATOM 639 N N . GLY A 1 80 ? 10.853 4.317 -8.908 1.00 66.62 80 GLY A N 1
ATOM 640 C CA . GLY A 1 80 ? 12.209 4.866 -8.995 1.00 66.62 80 GLY A CA 1
ATOM 641 C C . GLY A 1 80 ? 13.333 3.866 -8.712 1.00 66.62 80 GLY A C 1
ATOM 642 O O . GLY A 1 80 ? 14.463 4.305 -8.525 1.00 66.62 80 GLY A O 1
ATOM 643 N N . ARG A 1 81 ? 13.026 2.567 -8.606 1.00 60.00 81 ARG A N 1
ATOM 644 C CA . ARG A 1 81 ? 13.997 1.473 -8.452 1.00 60.00 81 ARG A CA 1
ATOM 645 C C . ARG A 1 81 ? 14.088 0.684 -9.747 1.00 60.00 81 ARG A C 1
ATOM 647 O O . ARG A 1 81 ? 15.218 0.270 -10.073 1.00 60.00 81 ARG A O 1
#

pLDDT: mean 74.95, std 11.49, range [50.38, 91.88]

Organism: NCBI:txid2528010

Sequence (81 aa):
MMKLIAALALVGGLCCGSVAHAEPNWETSIRIPEEYRDMPWTQRPYRPFHFMGNTVRRMHYRGNPLPKGHDIKKTFSSIGR

Secondary structure (DSSP, 8-state):
-HHHHHHHHHHHGGG------PPP-----SS--GGGSSS-TTTSPP-TT-HHHHHHHHHHHHS--SPPHHHHHHHHHHHT-

Radius of gyration: 19.38 Å; Cα contacts (8 Å, |Δi|>4): 53; chains: 1; bounding box: 40×28×55 Å